Protein AF-A0AAE7I3J1-F1 (afdb_monomer)

Mean predicted aligned error: 6.62 Å

Sequence (105 aa):
MERERQQQQLYALVKEMNEALDRKRWRRLPGLHQQVMRVFHDYAAWETDATALREVKDTLHAAFEVLIARRTQRAEELKARMDQHQQNQEGMLAYSMVNLISEKA

Solvent-accessible surface area (backbone atoms only — not comparable to full-atom values): 5813 Å² total; per-residue (Å²): 110,71,69,58,50,53,53,50,51,46,52,50,43,55,51,49,44,53,51,28,56,75,69,67,41,58,86,52,44,66,60,45,51,53,48,43,53,50,55,49,51,57,45,60,73,69,54,83,52,68,66,62,53,45,55,53,50,52,52,52,49,55,52,47,52,56,52,49,54,54,50,52,53,51,51,52,56,49,49,56,51,50,55,53,50,50,54,53,52,54,52,53,52,51,52,53,51,52,49,59,55,59,77,74,108

Secondary structure (DSSP, 8-state):
-HHHHHHHHHHHHHHHHHHHHHTT-GGGHHHHHHHHHHHHHHHHHH---HHHHHHHHHHHHHHHHHHHHHHHHHHHHHHHHHHHHHHHHHHHHHHHHHHHHHTT-

Radius of gyration: 23.73 Å; Cα contacts (8 Å, |Δi|>4): 32; chains: 1; bounding box: 60×22×68 Å

Structure (mmCIF, N/CA/C/O backbone):
data_AF-A0AAE7I3J1-F1
#
_entry.id   AF-A0AAE7I3J1-F1
#
loop_
_atom_site.group_PDB
_atom_site.id
_atom_site.type_symbol
_atom_site.label_atom_id
_atom_site.label_alt_id
_atom_site.label_comp_id
_atom_site.label_asym_id
_atom_site.label_entity_id
_atom_site.label_seq_id
_atom_site.pdbx_PDB_ins_code
_atom_site.Cartn_x
_atom_site.Cartn_y
_atom_site.Cartn_z
_atom_site.occupancy
_atom_site.B_iso_or_equiv
_atom_site.auth_seq_id
_atom_site.auth_comp_id
_atom_site.auth_asym_id
_atom_site.auth_atom_id
_atom_site.pdbx_PDB_model_num
ATOM 1 N N . MET A 1 1 ? -9.103 3.381 25.546 1.00 65.88 1 MET A N 1
ATOM 2 C CA . MET A 1 1 ? -8.173 2.236 25.654 1.00 65.88 1 MET A CA 1
ATOM 3 C C . MET A 1 1 ? -8.273 1.283 24.459 1.00 65.88 1 MET A C 1
ATOM 5 O O . MET A 1 1 ? -7.374 1.329 23.635 1.00 65.88 1 MET A O 1
ATOM 9 N N . GLU A 1 2 ? -9.323 0.458 24.298 1.00 80.94 2 GLU A N 1
ATOM 10 C CA . GLU A 1 2 ? -9.360 -0.551 23.207 1.00 80.94 2 GLU A CA 1
ATOM 11 C C . GLU A 1 2 ? -9.462 0.070 21.798 1.00 80.94 2 GLU A C 1
ATOM 13 O O . GLU A 1 2 ? -8.683 -0.284 20.915 1.00 80.94 2 GLU A O 1
ATOM 18 N N . ARG A 1 3 ? -10.325 1.086 21.621 1.00 82.38 3 ARG A N 1
ATOM 19 C CA . ARG A 1 3 ? -10.447 1.878 20.377 1.00 82.38 3 ARG A CA 1
ATOM 20 C C . ARG A 1 3 ? -9.097 2.423 19.903 1.00 82.38 3 ARG A C 1
ATOM 22 O O . ARG A 1 3 ? -8.670 2.184 18.779 1.00 82.38 3 ARG A O 1
ATOM 29 N N . GLU A 1 4 ? -8.419 3.154 20.784 1.00 85.31 4 GLU A N 1
ATOM 30 C CA . GLU A 1 4 ? -7.146 3.820 20.483 1.00 85.31 4 GLU A CA 1
ATOM 31 C C . GLU A 1 4 ? -6.054 2.803 20.159 1.00 85.31 4 GLU A C 1
ATOM 33 O O . GLU A 1 4 ? -5.254 3.025 19.255 1.00 85.31 4 GLU A O 1
ATOM 38 N N . ARG A 1 5 ? -6.044 1.659 20.851 1.00 87.38 5 ARG A N 1
ATOM 39 C CA . ARG A 1 5 ? -5.093 0.578 20.594 1.00 87.38 5 ARG A CA 1
ATOM 40 C C . ARG A 1 5 ? -5.270 -0.013 19.194 1.00 87.38 5 ARG A C 1
ATOM 42 O O . ARG A 1 5 ? -4.277 -0.206 18.494 1.00 87.38 5 ARG A O 1
ATOM 49 N N . GLN A 1 6 ? -6.507 -0.276 18.773 1.00 85.94 6 GLN A N 1
ATOM 50 C CA . GLN A 1 6 ? -6.796 -0.817 17.441 1.00 85.94 6 GLN A CA 1
ATOM 51 C C . GLN A 1 6 ? -6.463 0.193 16.334 1.00 85.94 6 GLN A C 1
ATOM 53 O O . GLN A 1 6 ? -5.829 -0.165 15.340 1.00 85.94 6 GLN A O 1
ATOM 58 N N . GLN A 1 7 ? -6.786 1.474 16.537 1.00 89.62 7 GLN A N 1
ATOM 59 C CA . GLN A 1 7 ? -6.403 2.547 15.613 1.00 89.62 7 GLN A CA 1
ATOM 60 C C . GLN A 1 7 ? -4.876 2.695 15.503 1.00 89.62 7 GLN A C 1
ATOM 62 O O . GLN A 1 7 ? -4.333 2.752 14.399 1.00 89.62 7 GLN A O 1
ATOM 67 N N . GLN A 1 8 ? -4.155 2.673 16.628 1.00 91.19 8 GLN A N 1
ATOM 68 C CA . GLN A 1 8 ? -2.689 2.700 16.633 1.00 91.19 8 GLN A CA 1
ATOM 69 C C . GLN A 1 8 ? -2.091 1.491 15.909 1.00 91.19 8 GLN A C 1
ATOM 71 O O . GLN A 1 8 ? -1.120 1.643 15.168 1.00 91.19 8 GLN A O 1
ATOM 76 N N . GLN A 1 9 ? -2.677 0.303 16.076 1.00 92.62 9 GLN A N 1
ATOM 77 C CA . GLN A 1 9 ? -2.243 -0.899 15.370 1.00 92.62 9 GLN A CA 1
ATOM 78 C C . GLN A 1 9 ? -2.443 -0.770 13.853 1.00 92.62 9 GLN A C 1
ATOM 80 O O . GLN A 1 9 ? -1.538 -1.112 13.091 1.00 92.62 9 GLN A O 1
ATOM 85 N N . LEU A 1 10 ? -3.580 -0.233 13.403 1.00 92.94 10 LEU A N 1
ATOM 86 C CA . LEU A 1 10 ? -3.832 0.038 11.984 1.00 92.94 10 LEU A CA 1
ATOM 87 C C . LEU A 1 10 ? -2.798 1.004 11.399 1.00 92.94 10 LEU A C 1
ATOM 89 O O . LEU A 1 10 ? -2.209 0.727 10.352 1.00 92.94 10 LEU A O 1
ATOM 93 N N . TYR A 1 11 ? -2.521 2.105 12.096 1.00 92.75 11 TYR A N 1
ATOM 94 C CA . TYR A 1 11 ? -1.541 3.093 11.643 1.00 92.75 11 TYR A CA 1
ATOM 95 C C . TYR A 1 11 ? -0.109 2.552 11.665 1.00 92.75 11 TYR A C 1
ATOM 97 O O . TYR A 1 11 ? 0.671 2.835 10.753 1.00 92.75 11 TYR A O 1
ATOM 105 N N . ALA A 1 12 ? 0.234 1.714 12.645 1.00 94.88 12 ALA A N 1
ATOM 106 C CA . ALA A 1 12 ? 1.517 1.023 12.682 1.00 94.88 12 ALA A CA 1
ATOM 107 C C . ALA A 1 12 ? 1.685 0.081 11.480 1.00 94.88 12 ALA A C 1
ATOM 109 O O . ALA A 1 12 ? 2.727 0.108 10.829 1.00 94.88 12 ALA A O 1
ATOM 110 N N . LEU A 1 13 ? 0.650 -0.684 11.119 1.00 95.06 13 LEU A N 1
ATOM 111 C CA . LEU A 1 13 ? 0.688 -1.570 9.952 1.00 95.06 13 LEU A CA 1
ATOM 112 C C . LEU A 1 13 ? 0.849 -0.790 8.639 1.00 95.06 13 LEU A C 1
ATOM 114 O O . LEU A 1 13 ? 1.652 -1.169 7.787 1.00 95.06 13 LEU A O 1
ATOM 118 N N . VAL A 1 14 ? 0.151 0.339 8.483 1.00 93.44 14 VAL A N 1
ATOM 119 C CA . VAL A 1 14 ? 0.333 1.239 7.331 1.00 93.44 14 VAL A CA 1
ATOM 120 C C . VAL A 1 14 ? 1.764 1.784 7.273 1.00 93.44 14 VAL A C 1
ATOM 122 O O . VAL A 1 14 ? 2.376 1.823 6.199 1.00 93.44 14 VAL A O 1
ATOM 125 N N . LYS A 1 15 ? 2.336 2.172 8.417 1.00 94.12 15 LYS A N 1
ATOM 126 C CA . LYS A 1 15 ? 3.735 2.606 8.500 1.00 94.12 15 LYS A CA 1
ATOM 127 C C . LYS A 1 15 ? 4.688 1.481 8.089 1.00 94.12 15 LYS A C 1
ATOM 129 O O . LYS A 1 15 ? 5.568 1.709 7.261 1.00 94.12 15 LYS A O 1
ATOM 134 N N . GLU A 1 16 ? 4.473 0.258 8.569 1.00 95.50 16 GLU A N 1
ATOM 135 C CA . GLU A 1 16 ? 5.268 -0.908 8.174 1.00 95.50 16 GLU A CA 1
ATOM 136 C C . GLU A 1 16 ? 5.176 -1.208 6.674 1.00 95.50 16 GLU A C 1
ATOM 138 O O . GLU A 1 16 ? 6.176 -1.584 6.058 1.00 95.50 16 GLU A O 1
ATOM 143 N N . MET A 1 17 ? 4.008 -1.017 6.052 1.00 94.06 17 MET A N 1
ATOM 144 C CA . MET A 1 17 ? 3.860 -1.163 4.601 1.00 94.06 17 MET A CA 1
ATOM 145 C C . MET A 1 17 ? 4.709 -0.143 3.836 1.00 94.06 17 MET A C 1
ATOM 147 O O . MET A 1 17 ? 5.348 -0.502 2.844 1.00 94.06 17 MET A O 1
ATOM 151 N N . ASN A 1 18 ? 4.751 1.107 4.302 1.00 91.94 18 ASN A N 1
ATOM 152 C CA . ASN A 1 18 ? 5.604 2.143 3.721 1.00 91.94 18 ASN A CA 1
ATOM 153 C C . ASN A 1 18 ? 7.095 1.805 3.903 1.00 91.94 18 ASN A C 1
ATOM 155 O O . ASN A 1 18 ? 7.851 1.822 2.934 1.00 91.94 18 ASN A O 1
ATOM 159 N N . GLU A 1 19 ? 7.509 1.379 5.097 1.00 93.88 19 GLU A N 1
ATOM 160 C CA . GLU A 1 19 ? 8.895 0.966 5.352 1.00 93.88 19 GLU A CA 1
ATOM 161 C C . GLU A 1 19 ? 9.308 -0.264 4.528 1.00 93.88 19 GLU A C 1
ATOM 163 O O . GLU A 1 19 ? 10.440 -0.355 4.043 1.00 93.88 19 GLU A O 1
ATOM 168 N N . ALA A 1 20 ? 8.402 -1.228 4.342 1.00 92.62 20 ALA A N 1
ATOM 169 C CA . ALA A 1 20 ? 8.645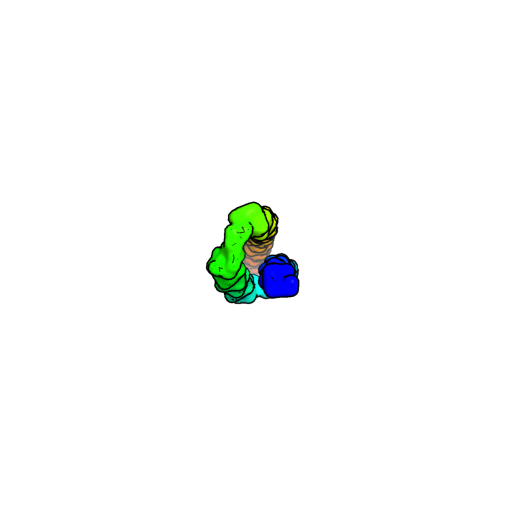 -2.392 3.499 1.00 92.62 20 ALA A CA 1
ATOM 170 C C . ALA A 1 20 ? 8.832 -1.997 2.027 1.00 92.62 20 ALA A C 1
ATOM 172 O O . ALA A 1 20 ? 9.673 -2.590 1.344 1.00 92.62 20 ALA A O 1
ATOM 173 N N . LEU A 1 21 ? 8.097 -0.989 1.548 1.00 88.88 21 LEU A N 1
ATOM 174 C CA . LEU A 1 21 ? 8.277 -0.434 0.210 1.00 88.88 21 LEU A CA 1
ATOM 175 C C . LEU A 1 21 ? 9.659 0.227 0.066 1.00 88.88 21 LEU A C 1
ATOM 177 O O . LEU A 1 21 ? 10.397 -0.102 -0.870 1.00 88.88 21 LEU A O 1
ATOM 181 N N . ASP A 1 22 ? 10.044 1.066 1.030 1.00 89.81 22 ASP A N 1
ATOM 182 C CA . ASP A 1 22 ? 11.328 1.780 1.039 1.00 89.81 22 ASP A CA 1
ATOM 183 C C . ASP A 1 22 ? 12.527 0.834 1.090 1.00 89.81 22 ASP A C 1
ATOM 185 O O . ASP A 1 22 ? 13.474 0.953 0.306 1.00 89.81 22 ASP A O 1
ATOM 189 N N . ARG A 1 23 ? 12.444 -0.195 1.937 1.00 93.06 23 ARG A N 1
ATOM 190 C CA . ARG A 1 23 ? 13.488 -1.218 2.097 1.00 93.06 23 ARG A CA 1
ATOM 191 C C . ARG A 1 23 ? 13.468 -2.295 1.009 1.00 93.06 23 ARG A C 1
ATOM 193 O O . ARG A 1 23 ? 14.150 -3.307 1.156 1.00 93.06 23 ARG A O 1
ATOM 200 N N . LYS A 1 24 ? 12.682 -2.119 -0.061 1.00 89.62 24 LYS A N 1
ATOM 201 C CA . LYS A 1 24 ? 12.525 -3.079 -1.171 1.00 89.62 24 LYS A CA 1
ATOM 202 C C . LYS A 1 24 ? 12.070 -4.483 -0.731 1.00 89.62 24 LYS A C 1
ATOM 204 O O . LYS A 1 24 ? 12.300 -5.473 -1.420 1.00 89.62 24 LYS A O 1
ATOM 209 N N . ARG A 1 25 ? 11.390 -4.597 0.414 1.00 91.31 25 ARG A N 1
ATOM 210 C CA . ARG A 1 25 ? 10.872 -5.862 0.966 1.00 91.31 25 ARG A CA 1
ATOM 211 C C . ARG A 1 25 ? 9.474 -6.168 0.424 1.00 91.31 25 ARG A C 1
ATOM 213 O O . ARG A 1 25 ? 8.551 -6.451 1.185 1.00 91.31 25 ARG A O 1
ATOM 220 N N . TRP A 1 26 ? 9.308 -6.125 -0.896 1.00 87.31 26 TRP A N 1
ATOM 221 C CA . TRP A 1 26 ? 7.985 -6.141 -1.535 1.00 87.31 26 TRP A CA 1
ATOM 222 C C . TRP A 1 26 ? 7.191 -7.421 -1.283 1.00 87.31 26 TRP A C 1
ATOM 224 O O . TRP A 1 26 ? 5.972 -7.371 -1.168 1.00 87.31 26 TRP A O 1
ATOM 234 N N . ARG A 1 27 ? 7.880 -8.552 -1.092 1.00 91.00 27 ARG A N 1
ATOM 235 C CA . ARG A 1 27 ? 7.251 -9.837 -0.744 1.00 91.00 27 ARG A CA 1
ATOM 236 C C . ARG A 1 27 ? 6.436 -9.782 0.555 1.00 91.00 27 ARG A C 1
ATOM 238 O O . ARG A 1 27 ? 5.536 -10.591 0.727 1.00 91.00 27 ARG A O 1
ATOM 245 N N . ARG A 1 28 ? 6.726 -8.837 1.462 1.00 91.25 28 ARG A N 1
ATOM 246 C CA . ARG A 1 28 ? 5.979 -8.660 2.723 1.00 91.25 28 ARG A CA 1
ATOM 247 C C . ARG A 1 28 ? 4.684 -7.865 2.552 1.00 91.25 28 ARG A C 1
ATOM 249 O O . ARG A 1 28 ? 3.817 -7.939 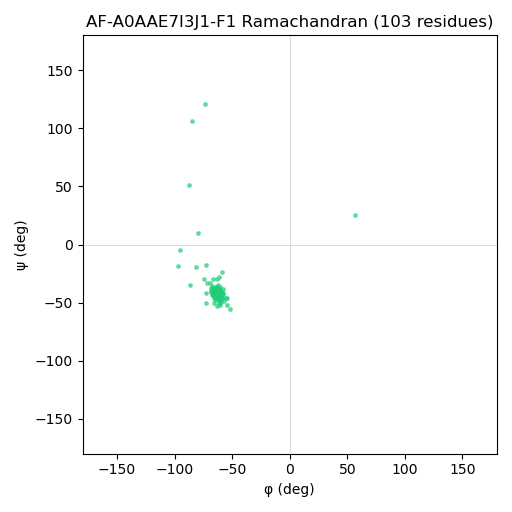3.415 1.00 91.25 28 ARG A O 1
ATOM 256 N N . LEU A 1 29 ? 4.544 -7.108 1.464 1.00 90.94 29 LEU A N 1
ATOM 257 C CA . LEU A 1 29 ? 3.434 -6.173 1.278 1.00 90.94 29 LEU A CA 1
ATOM 258 C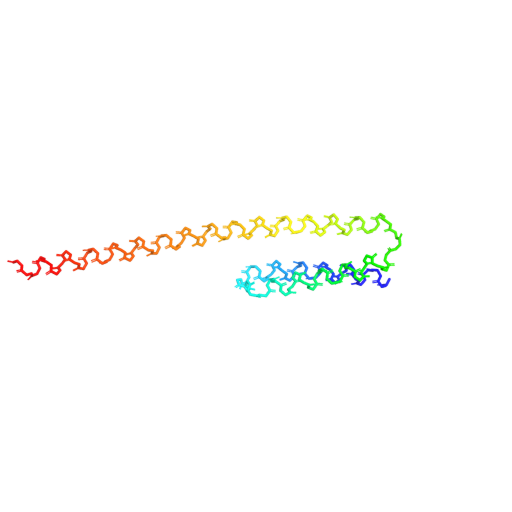 C . LEU A 1 29 ? 2.050 -6.843 1.222 1.00 90.94 29 LEU A C 1
ATOM 260 O O . LEU A 1 29 ? 1.139 -6.287 1.834 1.00 90.94 29 LEU A O 1
ATOM 264 N N . PRO A 1 30 ? 1.856 -8.003 0.559 1.00 91.94 30 PRO A N 1
ATOM 265 C CA . PRO A 1 30 ? 0.560 -8.683 0.567 1.00 91.94 30 PRO A CA 1
ATOM 266 C C . PRO A 1 30 ? 0.145 -9.139 1.970 1.00 91.94 30 PRO A C 1
ATOM 268 O O . PRO A 1 30 ? -0.997 -8.933 2.369 1.00 91.94 30 PRO A O 1
ATOM 271 N N . GLY A 1 31 ? 1.086 -9.688 2.747 1.00 94.62 31 GLY A N 1
ATOM 272 C CA . GLY A 1 31 ? 0.821 -10.128 4.120 1.00 94.62 31 GLY A CA 1
ATOM 273 C C . GLY A 1 31 ? 0.474 -8.966 5.052 1.00 94.62 31 GLY A C 1
ATOM 274 O O . GLY A 1 31 ? -0.478 -9.060 5.820 1.00 94.62 31 GLY A O 1
ATOM 275 N N . LEU A 1 32 ? 1.192 -7.843 4.939 1.00 94.31 32 LEU A N 1
ATOM 276 C CA . LEU A 1 32 ? 0.877 -6.630 5.701 1.00 94.31 32 LEU A CA 1
ATOM 277 C C . LEU A 1 32 ? -0.498 -6.061 5.325 1.00 94.31 32 LEU A C 1
ATOM 279 O O . LEU A 1 32 ? -1.264 -5.680 6.203 1.00 94.31 32 LEU A O 1
ATOM 283 N N . HIS A 1 33 ? -0.852 -6.064 4.037 1.00 93.69 33 HIS A N 1
ATOM 284 C CA . HIS A 1 33 ? -2.175 -5.629 3.590 1.00 93.69 33 HIS A CA 1
ATOM 285 C C . HIS A 1 33 ? -3.297 -6.503 4.171 1.00 93.69 33 HIS A C 1
ATOM 287 O O . HIS A 1 33 ? -4.282 -5.975 4.680 1.00 93.69 33 HIS A O 1
ATOM 293 N N . GLN A 1 34 ? -3.132 -7.830 4.164 1.00 95.12 34 GLN A N 1
ATOM 294 C CA . GLN A 1 34 ? -4.096 -8.743 4.789 1.00 95.12 34 GLN A CA 1
ATOM 295 C C . GLN A 1 34 ? -4.240 -8.494 6.296 1.00 95.12 34 GLN A C 1
ATOM 297 O O . GLN A 1 34 ? -5.352 -8.546 6.817 1.00 95.12 34 GLN A O 1
ATOM 302 N N . GLN A 1 35 ? -3.142 -8.184 6.992 1.00 95.00 35 GLN A N 1
ATOM 303 C CA . GLN A 1 35 ? -3.189 -7.824 8.411 1.00 95.00 35 GLN A CA 1
ATOM 304 C C . GLN A 1 35 ? -3.963 -6.523 8.647 1.00 95.00 35 GLN A C 1
ATOM 306 O O . GLN A 1 35 ? -4.805 -6.497 9.539 1.00 95.00 35 GLN A O 1
ATOM 311 N N . VAL A 1 36 ? -3.745 -5.482 7.830 1.00 95.19 36 VAL A N 1
ATOM 312 C CA . VAL A 1 36 ? -4.535 -4.236 7.906 1.00 95.19 36 VAL A CA 1
ATOM 313 C C . VAL A 1 36 ? -6.020 -4.537 7.730 1.00 95.19 36 VAL A C 1
ATOM 315 O O . VAL A 1 36 ? -6.825 -4.097 8.543 1.00 95.19 36 VAL A O 1
ATOM 318 N N . MET A 1 37 ? -6.381 -5.320 6.709 1.00 94.94 37 MET A N 1
ATOM 319 C CA . MET A 1 37 ? -7.783 -5.646 6.429 1.00 94.94 37 MET A CA 1
ATOM 320 C C . MET A 1 37 ? -8.437 -6.432 7.563 1.00 94.94 37 MET A C 1
ATOM 322 O O . MET A 1 37 ? -9.573 -6.141 7.925 1.00 94.94 37 MET A O 1
ATOM 326 N N . ARG A 1 38 ? -7.712 -7.381 8.164 1.00 94.88 38 ARG A N 1
ATOM 327 C CA . ARG A 1 38 ? -8.202 -8.137 9.319 1.00 94.88 38 ARG A CA 1
ATOM 328 C C . ARG A 1 38 ? -8.452 -7.231 10.524 1.00 94.88 38 ARG A C 1
ATOM 330 O O . ARG A 1 38 ? -9.555 -7.231 11.051 1.00 94.88 38 ARG A O 1
ATOM 337 N N . VAL A 1 39 ? -7.461 -6.429 10.917 1.00 93.44 39 VAL A N 1
ATOM 338 C CA . VAL A 1 39 ? -7.589 -5.526 12.074 1.00 93.44 39 VAL A CA 1
ATOM 339 C C . VAL A 1 39 ? -8.679 -4.482 11.832 1.00 93.44 39 VAL A C 1
ATOM 341 O O . VAL A 1 39 ? -9.421 -4.148 12.748 1.00 93.44 39 VAL A O 1
ATOM 344 N N . PHE A 1 40 ? -8.820 -3.987 10.599 1.00 94.56 40 PHE A N 1
ATOM 345 C CA . PHE A 1 40 ? -9.869 -3.029 10.264 1.00 94.56 40 PHE A CA 1
ATOM 346 C C . PHE A 1 40 ? -11.255 -3.667 10.338 1.00 94.56 40 PHE A C 1
ATOM 348 O O . PHE A 1 40 ? -12.189 -3.024 10.801 1.00 94.56 40 PHE A O 1
ATOM 355 N N . HIS A 1 41 ? -11.397 -4.923 9.911 1.00 94.19 41 HIS A N 1
ATOM 356 C CA . HIS A 1 41 ? -12.655 -5.650 10.034 1.00 94.19 41 HIS A CA 1
ATOM 357 C C . HIS A 1 41 ? -13.040 -5.870 11.501 1.00 94.19 41 HIS A C 1
ATOM 359 O O . HIS A 1 41 ? -14.178 -5.595 11.874 1.00 94.19 41 HIS A O 1
ATOM 365 N N . ASP A 1 42 ? -12.080 -6.280 12.334 1.00 92.12 42 ASP A N 1
ATOM 366 C CA . ASP A 1 42 ? -12.284 -6.445 13.776 1.00 92.12 42 ASP A CA 1
ATOM 367 C C . ASP A 1 42 ? -12.671 -5.103 14.434 1.00 92.12 42 ASP A C 1
ATOM 369 O O . ASP A 1 42 ? -13.619 -5.044 15.218 1.00 92.12 42 ASP A O 1
ATOM 373 N N . TYR A 1 43 ? -12.003 -4.008 14.049 1.00 92.00 43 TYR A N 1
ATOM 374 C CA . TYR A 1 43 ? -12.332 -2.649 14.490 1.00 92.00 43 TYR A CA 1
ATOM 375 C C . TYR A 1 43 ? -13.741 -2.228 14.059 1.00 92.00 43 TYR A C 1
ATOM 377 O O . TYR A 1 43 ? -14.520 -1.757 14.879 1.00 92.00 43 TYR A O 1
ATOM 385 N N . ALA A 1 44 ? -14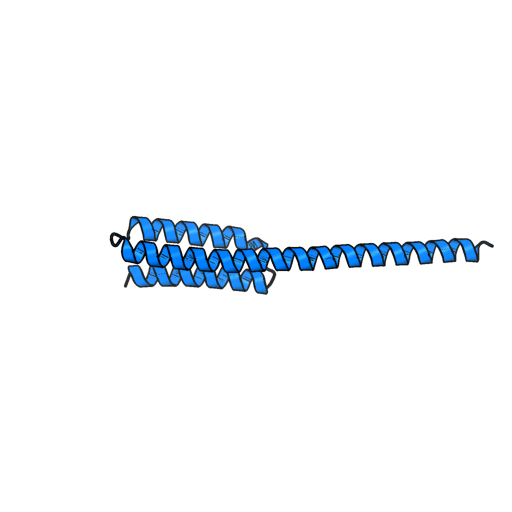.100 -2.432 12.790 1.00 92.31 44 ALA A N 1
ATOM 386 C CA . ALA A 1 44 ? -15.399 -2.048 12.246 1.00 92.31 44 ALA A CA 1
ATOM 387 C C . ALA A 1 44 ? -16.566 -2.848 12.845 1.00 92.31 44 ALA A C 1
ATOM 389 O O . ALA A 1 44 ? -17.674 -2.330 12.925 1.00 92.31 44 ALA A O 1
ATOM 390 N N . ALA A 1 45 ? -16.331 -4.097 13.256 1.00 91.44 45 ALA A N 1
ATOM 391 C CA . ALA A 1 45 ? -17.331 -4.917 13.937 1.00 91.44 45 ALA A CA 1
ATOM 392 C C . A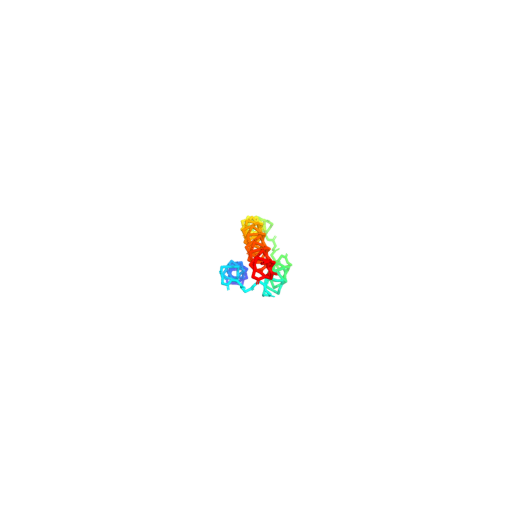LA A 1 45 ? -17.553 -4.485 15.397 1.00 91.44 45 ALA A C 1
ATOM 394 O O . ALA A 1 45 ? -18.645 -4.666 15.935 1.00 91.44 45 ALA A O 1
ATOM 395 N N . TRP A 1 46 ? -16.518 -3.941 16.040 1.00 91.25 46 TRP A N 1
ATOM 396 C CA . TRP A 1 46 ? -16.571 -3.455 17.418 1.00 91.25 46 TRP A CA 1
ATOM 397 C C . TRP A 1 46 ? -17.059 -2.001 17.522 1.00 91.25 46 TRP A C 1
ATOM 399 O O . TRP A 1 46 ? -17.735 -1.638 18.484 1.00 91.25 46 TRP A O 1
ATOM 409 N N . GLU A 1 47 ? -16.713 -1.168 16.543 1.00 90.81 47 GLU A N 1
ATOM 410 C CA . GLU A 1 47 ? -16.993 0.262 16.536 1.00 90.81 47 GLU A CA 1
ATOM 411 C C . GLU A 1 47 ? -18.474 0.558 16.262 1.00 90.81 47 GLU A C 1
ATOM 413 O O . GLU A 1 47 ? -19.015 0.220 15.211 1.00 90.81 47 GLU A O 1
ATOM 418 N N . THR A 1 48 ? -19.128 1.240 17.201 1.00 90.50 48 THR A N 1
ATOM 419 C CA . THR A 1 48 ? -20.538 1.647 17.084 1.00 90.50 48 THR A CA 1
ATOM 420 C C . THR A 1 48 ? -20.695 3.087 16.603 1.00 90.50 48 THR A C 1
ATOM 422 O O . THR A 1 48 ? -21.764 3.465 16.119 1.00 90.50 48 THR A O 1
ATOM 425 N N .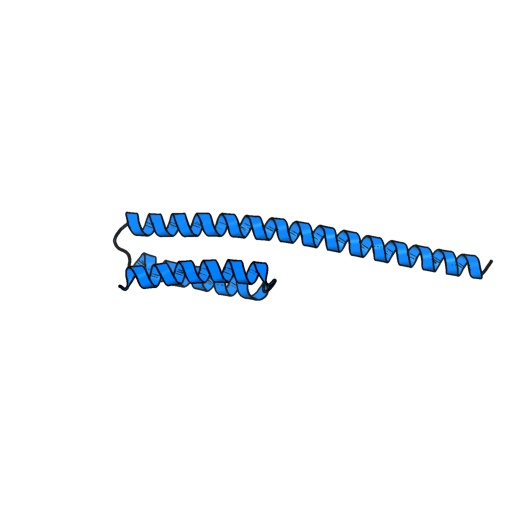 ASP A 1 49 ? -19.638 3.896 16.703 1.00 92.31 49 ASP A N 1
ATOM 426 C CA . ASP A 1 49 ? -19.625 5.278 16.242 1.00 92.31 49 ASP A CA 1
ATOM 427 C C . ASP A 1 49 ? -19.290 5.353 14.748 1.00 92.31 49 ASP A C 1
ATOM 429 O O . ASP A 1 49 ? -18.144 5.188 14.318 1.00 92.31 49 ASP A O 1
ATOM 433 N N . ALA A 1 50 ? -20.313 5.650 13.946 1.00 91.88 50 ALA A N 1
ATOM 434 C CA . ALA A 1 50 ? -20.182 5.778 12.500 1.00 91.88 50 ALA A CA 1
ATOM 435 C C . ALA A 1 50 ? -19.221 6.903 12.073 1.00 91.88 50 ALA A C 1
ATOM 437 O O . ALA A 1 50 ? -18.609 6.799 11.008 1.00 91.88 50 ALA A O 1
ATOM 438 N N . THR A 1 51 ? -19.070 7.958 12.881 1.00 92.62 51 THR A N 1
ATOM 439 C CA . THR A 1 51 ? -18.153 9.067 12.581 1.00 92.62 51 THR A CA 1
ATOM 440 C C . THR A 1 51 ? -16.713 8.611 12.769 1.00 92.62 51 THR A C 1
ATOM 442 O O . THR A 1 51 ? -15.915 8.723 11.841 1.00 92.62 51 THR A O 1
ATOM 445 N N . ALA A 1 52 ? -16.408 7.993 13.913 1.00 89.31 52 ALA A N 1
ATOM 446 C CA . ALA A 1 52 ? -15.079 7.447 14.190 1.00 89.31 52 ALA A CA 1
ATOM 447 C C . ALA A 1 52 ? -14.673 6.375 13.162 1.00 89.31 52 ALA A C 1
ATOM 449 O O . ALA A 1 52 ? -13.550 6.380 12.654 1.00 89.31 52 ALA A O 1
ATOM 450 N N . LEU A 1 53 ? -15.604 5.490 12.786 1.00 93.62 53 LEU A N 1
ATOM 451 C CA . LEU A 1 53 ? -15.359 4.495 11.743 1.00 93.62 53 LEU A CA 1
ATOM 452 C C . LEU A 1 53 ? -15.042 5.149 10.391 1.00 93.62 53 LEU A C 1
ATOM 454 O O . LEU A 1 53 ? -14.157 4.686 9.663 1.00 93.62 53 LEU A O 1
ATOM 458 N N . ARG A 1 54 ? -15.754 6.226 10.047 1.00 94.19 54 ARG A N 1
ATOM 459 C CA . ARG A 1 54 ? -15.528 6.959 8.802 1.00 94.19 54 ARG A CA 1
ATOM 460 C C . ARG A 1 54 ? -14.173 7.656 8.784 1.00 94.19 54 ARG A C 1
ATOM 462 O O . ARG A 1 54 ? -13.462 7.518 7.797 1.00 94.19 54 ARG A O 1
ATOM 469 N N . GLU A 1 55 ? -13.775 8.303 9.873 1.00 93.81 55 GLU A N 1
ATOM 470 C CA . GLU A 1 55 ? -12.460 8.947 9.994 1.00 93.81 55 GLU A CA 1
ATOM 471 C C . GLU A 1 55 ? -11.305 7.954 9.801 1.00 93.81 55 GLU A C 1
ATOM 473 O O . GLU A 1 55 ? -10.362 8.217 9.046 1.00 93.81 55 GLU A O 1
ATOM 478 N N . VAL A 1 56 ? -11.391 6.777 10.432 1.00 92.94 56 VAL A N 1
ATOM 479 C CA . VAL A 1 56 ? -10.388 5.715 10.264 1.00 92.94 56 VAL A CA 1
ATOM 480 C C . VAL A 1 56 ? -10.367 5.219 8.820 1.00 92.94 56 VAL A C 1
ATOM 482 O O . VAL A 1 56 ? -9.292 5.056 8.239 1.00 92.94 56 VAL A O 1
ATOM 485 N N . LYS A 1 57 ? -11.539 5.009 8.209 1.00 94.62 57 LYS A N 1
ATOM 486 C CA . LYS A 1 57 ? -11.642 4.573 6.812 1.00 94.62 57 LYS A CA 1
ATOM 487 C C . LYS A 1 57 ? -11.029 5.595 5.853 1.00 94.62 57 LYS A C 1
ATOM 489 O O . LYS A 1 57 ? -10.261 5.201 4.977 1.00 94.62 57 LYS A O 1
ATOM 494 N N . ASP A 1 58 ? -11.329 6.876 6.034 1.00 95.75 58 ASP A N 1
ATOM 495 C CA . ASP A 1 58 ? -10.822 7.960 5.190 1.00 95.75 58 ASP A CA 1
ATOM 496 C C . ASP A 1 58 ? -9.297 8.094 5.336 1.00 95.75 58 ASP A C 1
ATOM 498 O O . ASP A 1 58 ? -8.579 8.224 4.341 1.00 95.75 58 ASP A O 1
ATOM 502 N N . THR A 1 59 ? -8.778 7.934 6.558 1.00 94.12 59 THR A N 1
ATOM 503 C CA . THR A 1 59 ? -7.333 7.925 6.834 1.00 94.12 59 THR A CA 1
ATOM 504 C C . THR A 1 59 ? -6.629 6.745 6.159 1.00 94.12 59 THR A C 1
ATOM 506 O O . THR A 1 59 ? -5.594 6.921 5.512 1.00 94.12 59 THR A O 1
ATOM 509 N N . LEU A 1 60 ? -7.187 5.533 6.265 1.00 93.88 60 LEU A N 1
ATOM 510 C CA . LEU A 1 60 ? -6.641 4.350 5.596 1.00 93.88 60 LEU A CA 1
ATOM 511 C C . LEU A 1 60 ? -6.692 4.493 4.074 1.00 93.88 60 LEU A C 1
ATOM 513 O O . LEU A 1 60 ? -5.726 4.141 3.398 1.00 93.88 60 LEU A O 1
ATOM 517 N N . HIS A 1 61 ? -7.786 5.032 3.537 1.00 94.69 61 HIS A N 1
ATOM 518 C CA . HIS A 1 61 ? -7.944 5.259 2.106 1.00 94.69 61 HIS A CA 1
ATOM 519 C C . HIS A 1 61 ? -6.875 6.221 1.575 1.00 94.69 61 HIS A C 1
ATOM 521 O O . HIS A 1 61 ? -6.149 5.874 0.644 1.00 94.69 61 HIS A O 1
ATOM 527 N N . ALA A 1 62 ? -6.690 7.373 2.228 1.00 95.19 62 ALA A N 1
ATOM 528 C CA . ALA A 1 62 ? -5.645 8.331 1.873 1.00 95.19 62 ALA A CA 1
ATOM 529 C C . ALA A 1 62 ? -4.235 7.714 1.948 1.00 95.19 62 ALA A C 1
ATOM 531 O O . ALA A 1 62 ? -3.400 7.934 1.069 1.00 95.19 62 ALA A O 1
ATOM 532 N N . ALA A 1 63 ? -3.966 6.895 2.968 1.00 93.12 63 ALA A N 1
ATOM 533 C CA . ALA A 1 63 ? -2.680 6.222 3.098 1.00 93.12 63 ALA A CA 1
ATOM 534 C C . ALA A 1 63 ? -2.432 5.180 1.992 1.00 93.12 63 ALA A C 1
ATOM 536 O O . ALA A 1 63 ? -1.303 5.054 1.506 1.00 93.12 63 ALA A O 1
ATOM 537 N N . PHE A 1 64 ? -3.466 4.439 1.582 1.00 93.25 64 PHE A N 1
ATOM 538 C CA . PHE A 1 64 ? -3.364 3.487 0.479 1.00 93.25 64 PHE A CA 1
ATOM 539 C C . PHE A 1 64 ? -3.173 4.181 -0.868 1.00 93.25 64 PHE A C 1
ATOM 541 O O . PHE A 1 64 ? -2.333 3.717 -1.634 1.00 93.25 64 PHE A O 1
ATOM 548 N N . GLU A 1 65 ? -3.853 5.298 -1.125 1.00 95.25 65 GLU A N 1
ATOM 549 C CA . GLU A 1 65 ? -3.654 6.119 -2.330 1.00 95.25 65 GLU A CA 1
ATOM 550 C C . GLU A 1 65 ? -2.186 6.536 -2.494 1.00 95.25 65 GLU A C 1
ATOM 552 O O . GLU A 1 65 ? -1.547 6.239 -3.508 1.00 95.25 65 GLU A O 1
ATOM 557 N N . VAL A 1 66 ? -1.593 7.120 -1.445 1.00 94.44 66 VAL A N 1
ATOM 558 C CA . VAL A 1 66 ? -0.169 7.503 -1.442 1.00 94.44 66 VAL A CA 1
ATOM 559 C C . VAL A 1 66 ? 0.729 6.294 -1.711 1.00 94.44 66 VAL A C 1
ATOM 561 O O . VAL A 1 66 ? 1.691 6.363 -2.478 1.00 94.44 66 VAL A O 1
ATOM 564 N N . LEU A 1 67 ? 0.430 5.161 -1.084 1.00 92.38 67 LEU A N 1
ATOM 565 C CA . LEU A 1 67 ? 1.235 3.956 -1.207 1.00 92.38 67 LEU A CA 1
ATOM 566 C C . LEU A 1 67 ? 1.102 3.288 -2.588 1.00 92.38 67 LEU A C 1
ATOM 568 O O . LEU A 1 67 ? 2.088 2.732 -3.078 1.00 92.38 67 LEU A O 1
ATOM 572 N N . ILE A 1 68 ? -0.064 3.359 -3.231 1.00 90.94 68 ILE A N 1
ATOM 573 C CA . ILE A 1 68 ? -0.276 2.913 -4.614 1.00 90.94 68 ILE A CA 1
ATOM 574 C C . ILE A 1 68 ? 0.536 3.792 -5.563 1.00 90.94 68 ILE A C 1
ATOM 576 O O . ILE A 1 68 ? 1.334 3.254 -6.330 1.00 90.94 68 ILE A O 1
ATOM 580 N N . ALA A 1 69 ? 0.430 5.119 -5.450 1.00 93.56 69 ALA A N 1
ATOM 581 C CA . ALA A 1 69 ? 1.185 6.054 -6.284 1.00 93.56 69 ALA A CA 1
ATOM 582 C C . ALA A 1 69 ? 2.700 5.790 -6.213 1.00 93.56 69 ALA A C 1
ATOM 584 O O . ALA A 1 69 ? 3.371 5.649 -7.237 1.00 93.56 69 ALA A O 1
ATOM 585 N N . ARG A 1 70 ? 3.234 5.604 -4.997 1.00 92.94 70 ARG A N 1
ATOM 586 C CA . ARG A 1 70 ? 4.652 5.268 -4.785 1.00 92.94 70 ARG A CA 1
ATOM 587 C C . ARG A 1 70 ? 5.048 3.930 -5.413 1.00 92.94 70 ARG A C 1
ATOM 589 O O . ARG A 1 70 ? 6.158 3.802 -5.927 1.00 92.94 70 ARG A O 1
ATOM 596 N N . ARG A 1 71 ? 4.180 2.912 -5.361 1.00 90.56 71 ARG A N 1
ATOM 597 C CA . ARG A 1 71 ? 4.440 1.610 -6.005 1.00 90.56 71 ARG A CA 1
ATOM 598 C C . ARG A 1 71 ? 4.468 1.734 -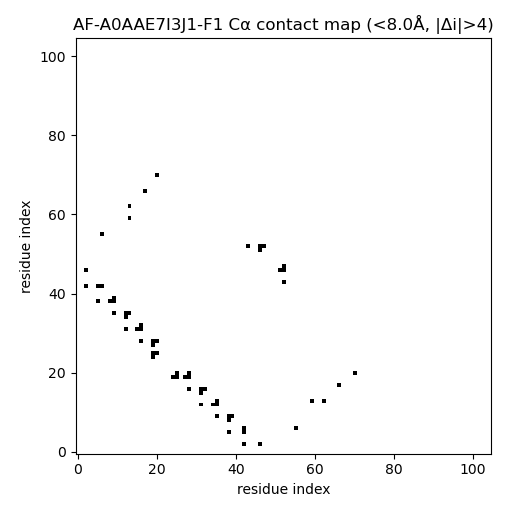7.523 1.00 90.56 71 ARG A C 1
ATOM 600 O O . ARG A 1 71 ? 5.357 1.145 -8.133 1.00 90.56 71 ARG A O 1
ATOM 607 N N . THR A 1 72 ? 3.543 2.495 -8.101 1.00 91.56 72 THR A N 1
ATOM 608 C CA . THR A 1 72 ? 3.477 2.744 -9.546 1.00 91.56 72 THR A CA 1
ATOM 609 C C . THR A 1 72 ? 4.746 3.436 -10.032 1.00 91.56 72 THR A C 1
ATOM 611 O O . THR A 1 72 ? 5.435 2.889 -10.889 1.00 91.56 72 THR A O 1
ATOM 614 N N . GLN A 1 73 ? 5.141 4.539 -9.389 1.00 91.44 73 GLN A N 1
ATOM 615 C CA . GLN A 1 73 ? 6.385 5.245 -9.714 1.00 91.44 73 GLN A CA 1
ATOM 616 C C . GLN A 1 73 ? 7.607 4.317 -9.637 1.00 91.44 73 GLN A C 1
ATOM 618 O O . GLN A 1 73 ? 8.443 4.276 -10.537 1.00 91.44 73 GLN A O 1
ATOM 623 N N . ARG A 1 74 ? 7.711 3.510 -8.574 1.00 89.62 74 ARG A N 1
ATOM 624 C CA . ARG A 1 74 ? 8.825 2.565 -8.411 1.00 89.62 74 ARG A CA 1
ATOM 625 C C . ARG A 1 74 ? 8.843 1.504 -9.514 1.00 89.62 74 ARG A C 1
ATOM 627 O O . ARG A 1 74 ? 9.921 1.095 -9.938 1.00 89.62 74 ARG A O 1
ATOM 634 N N . ALA A 1 75 ? 7.676 1.026 -9.946 1.00 90.06 75 ALA A N 1
ATOM 635 C CA . ALA A 1 75 ? 7.566 0.054 -11.029 1.00 90.06 75 ALA A CA 1
ATOM 636 C C . ALA A 1 75 ? 8.034 0.650 -12.365 1.00 90.06 75 ALA A C 1
ATOM 638 O O . ALA A 1 75 ? 8.776 -0.009 -13.091 1.00 90.06 75 ALA A O 1
ATOM 639 N N . GLU A 1 76 ? 7.680 1.904 -12.647 1.00 93.75 76 GLU A N 1
ATOM 640 C CA . GLU A 1 76 ? 8.151 2.642 -13.825 1.00 93.75 76 GLU A CA 1
ATOM 641 C C . GLU A 1 76 ? 9.673 2.835 -13.805 1.00 93.75 76 GLU A C 1
ATOM 643 O O . GLU A 1 76 ? 10.348 2.520 -14.785 1.00 93.75 76 GLU A O 1
ATOM 648 N N . GLU A 1 77 ? 10.242 3.250 -12.668 1.00 91.94 77 GLU A N 1
ATOM 649 C CA . GLU A 1 77 ? 11.697 3.379 -12.494 1.00 91.94 77 GLU A CA 1
ATOM 650 C C . GLU A 1 77 ? 12.435 2.053 -12.731 1.00 91.94 77 GLU A C 1
ATOM 652 O O . GLU A 1 77 ? 13.513 2.020 -13.327 1.00 91.94 77 GLU A O 1
ATOM 657 N N . LEU A 1 78 ? 11.881 0.945 -12.233 1.00 90.81 78 LEU A N 1
ATOM 658 C CA . LEU A 1 78 ? 12.469 -0.382 -12.415 1.00 90.81 78 LEU A CA 1
ATOM 659 C C . LEU A 1 78 ? 12.388 -0.832 -13.866 1.00 90.81 78 LEU A C 1
ATOM 661 O O . LEU A 1 78 ? 13.372 -1.368 -14.369 1.00 90.81 78 LEU A O 1
ATOM 665 N N . LYS A 1 79 ? 11.262 -0.576 -14.536 1.00 93.12 79 LYS A N 1
ATOM 666 C CA . LYS A 1 79 ? 11.098 -0.866 -15.959 1.00 93.12 79 LYS A CA 1
ATOM 667 C C . LYS A 1 79 ? 12.133 -0.107 -16.790 1.00 93.12 79 LYS A C 1
ATOM 669 O O . LYS A 1 79 ? 12.878 -0.736 -17.528 1.00 93.12 79 LYS A O 1
ATOM 674 N N . ALA A 1 80 ? 12.287 1.198 -16.564 1.00 94.19 80 ALA A N 1
ATOM 675 C CA . ALA A 1 80 ? 13.294 2.003 -17.258 1.00 94.19 80 ALA A CA 1
ATOM 676 C C . ALA A 1 80 ? 14.726 1.475 -17.043 1.00 94.19 80 ALA A C 1
ATOM 678 O O . ALA A 1 80 ? 15.539 1.445 -17.965 1.00 94.19 80 ALA A O 1
ATOM 679 N N . ARG A 1 81 ? 15.045 1.007 -15.828 1.00 92.69 81 ARG A N 1
ATOM 680 C CA . ARG A 1 81 ? 16.348 0.383 -15.539 1.00 92.69 81 ARG A CA 1
ATOM 681 C C . ARG A 1 81 ? 16.535 -0.958 -16.241 1.00 92.69 81 ARG A C 1
ATOM 683 O O . ARG A 1 81 ? 17.653 -1.256 -16.652 1.00 92.69 81 ARG A O 1
ATOM 690 N N . MET A 1 82 ? 15.481 -1.765 -16.341 1.00 92.56 82 MET A N 1
ATOM 691 C CA . MET A 1 82 ? 15.517 -3.027 -17.081 1.00 92.56 82 MET A CA 1
ATOM 692 C C . MET A 1 82 ? 15.761 -2.774 -18.570 1.00 92.56 82 MET A C 1
ATOM 694 O O . MET A 1 82 ? 16.654 -3.398 -19.137 1.00 92.56 82 MET A O 1
ATOM 698 N N . ASP A 1 83 ? 15.058 -1.804 -19.156 1.00 92.81 83 ASP A N 1
ATOM 699 C CA . ASP A 1 83 ? 15.207 -1.432 -20.566 1.00 92.81 83 ASP A CA 1
ATOM 700 C C . ASP A 1 83 ? 16.638 -0.945 -20.862 1.00 92.81 83 ASP A C 1
ATOM 702 O O . ASP A 1 83 ? 17.283 -1.419 -21.798 1.00 92.81 83 ASP A O 1
ATOM 706 N N . GLN A 1 84 ? 17.197 -0.077 -20.008 1.00 92.50 84 GLN A N 1
ATOM 707 C CA . GLN A 1 84 ? 18.587 0.376 -20.143 1.00 92.50 84 GLN A CA 1
ATOM 708 C C . GLN A 1 84 ? 19.592 -0.778 -20.020 1.00 92.50 84 GLN A C 1
ATOM 710 O O . GLN A 1 84 ? 20.596 -0.818 -20.734 1.00 92.50 84 GLN A O 1
ATOM 715 N N . HIS A 1 85 ? 19.358 -1.709 -19.092 1.00 92.19 85 HIS A N 1
ATOM 716 C CA . HIS A 1 85 ? 20.234 -2.863 -18.914 1.00 92.19 85 HIS A CA 1
ATOM 717 C C . HIS A 1 85 ? 20.239 -3.758 -20.156 1.00 92.19 85 HIS A C 1
ATOM 719 O O . HIS A 1 85 ? 21.313 -4.171 -20.594 1.00 92.19 85 HIS A O 1
ATOM 725 N N . GLN A 1 86 ? 19.065 -4.003 -20.741 1.00 88.12 86 GLN A N 1
ATOM 726 C CA . GLN A 1 86 ? 18.927 -4.771 -21.973 1.00 88.12 86 GLN A CA 1
ATOM 727 C C . GLN A 1 86 ? 19.669 -4.099 -23.137 1.00 88.12 86 GLN A C 1
ATOM 729 O O . GLN A 1 86 ? 20.492 -4.743 -23.783 1.00 88.12 86 GLN A O 1
ATOM 734 N N . GLN A 1 87 ? 19.465 -2.794 -23.347 1.00 88.69 87 GLN A N 1
ATOM 735 C CA . GLN A 1 87 ? 20.159 -2.040 -24.400 1.00 88.69 87 GLN A CA 1
ATOM 736 C C . GLN A 1 87 ? 21.685 -2.097 -24.250 1.00 88.69 87 GLN A C 1
ATOM 738 O O . GLN A 1 87 ? 22.408 -2.291 -25.227 1.00 88.69 87 GLN A O 1
ATOM 743 N N . ASN A 1 88 ? 22.192 -1.975 -23.020 1.00 90.62 88 ASN A N 1
ATOM 744 C CA . ASN A 1 88 ? 23.628 -2.064 -22.758 1.00 90.62 88 ASN A CA 1
ATOM 745 C C . ASN A 1 88 ? 24.189 -3.464 -23.063 1.00 90.62 88 ASN A C 1
ATOM 747 O O . ASN A 1 88 ? 25.300 -3.573 -23.584 1.00 90.62 88 ASN A O 1
ATOM 751 N N . GLN A 1 89 ? 23.442 -4.529 -22.748 1.00 87.81 89 GLN A N 1
ATOM 752 C CA . GLN A 1 89 ? 23.838 -5.898 -23.090 1.00 87.81 89 GLN A CA 1
ATOM 753 C C . GLN A 1 89 ? 23.860 -6.119 -24.605 1.00 87.81 89 GLN A C 1
ATOM 755 O O . GLN A 1 89 ? 24.836 -6.658 -25.125 1.00 87.81 89 GLN A O 1
ATOM 760 N N . GLU A 1 90 ? 22.829 -5.668 -25.319 1.00 86.38 90 GLU A N 1
ATOM 761 C CA . GLU A 1 90 ? 22.756 -5.765 -26.781 1.00 86.38 90 GLU A CA 1
ATOM 762 C C . GLU A 1 90 ? 23.911 -5.010 -27.455 1.00 86.38 90 GLU A C 1
ATOM 764 O O . GLU A 1 90 ? 24.577 -5.559 -28.334 1.00 86.38 90 GLU A O 1
ATOM 769 N N . GLY A 1 91 ? 24.218 -3.794 -26.990 1.00 88.38 91 GLY A N 1
ATOM 770 C CA . GLY A 1 91 ? 25.360 -3.020 -27.477 1.00 88.38 91 GLY A CA 1
ATOM 771 C C . GLY A 1 91 ? 26.691 -3.747 -27.271 1.00 88.38 91 GLY A C 1
ATOM 772 O O . GLY A 1 91 ? 27.491 -3.844 -28.200 1.00 88.38 91 GLY A O 1
ATOM 773 N N . MET A 1 92 ? 26.917 -4.318 -26.083 1.00 87.62 92 MET A N 1
ATOM 774 C CA . MET A 1 92 ? 28.125 -5.101 -25.794 1.00 87.62 92 MET A CA 1
ATOM 775 C C . MET A 1 92 ? 28.267 -6.299 -26.742 1.00 87.62 92 MET A C 1
ATOM 777 O O . MET A 1 92 ? 29.342 -6.504 -27.305 1.00 87.62 92 MET A O 1
ATOM 781 N N . LEU A 1 93 ? 27.185 -7.053 -26.965 1.00 89.38 93 LEU A N 1
ATOM 782 C CA . LEU A 1 93 ? 27.179 -8.192 -27.887 1.00 89.38 93 LEU A CA 1
ATOM 783 C C . LEU A 1 93 ? 27.470 -7.763 -29.330 1.00 89.38 93 LEU A C 1
ATOM 785 O O . LEU A 1 93 ? 28.238 -8.432 -30.023 1.00 89.38 93 LEU A O 1
ATOM 789 N N . ALA A 1 94 ? 26.902 -6.639 -29.771 1.00 87.50 94 ALA A N 1
ATOM 790 C CA . ALA A 1 94 ? 27.154 -6.092 -31.098 1.00 87.50 94 ALA A CA 1
A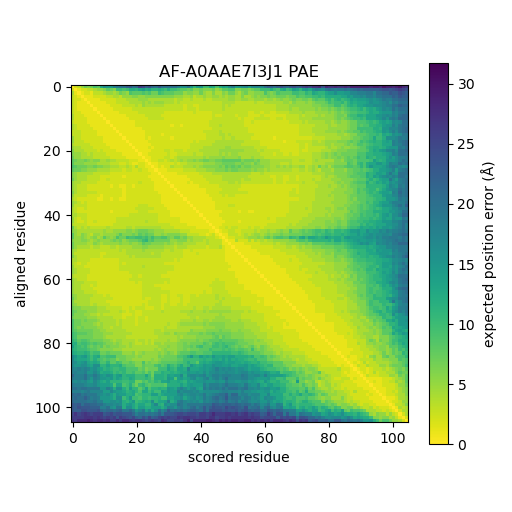TOM 791 C C . ALA A 1 94 ? 28.637 -5.736 -31.289 1.00 87.50 94 ALA A C 1
ATOM 793 O O . ALA A 1 94 ? 29.236 -6.140 -32.286 1.00 87.50 94 ALA A O 1
ATOM 794 N N . TYR A 1 95 ? 29.260 -5.063 -30.314 1.00 89.00 95 TYR A N 1
ATOM 795 C CA . TYR A 1 95 ? 30.697 -4.771 -30.360 1.00 89.00 95 TYR A CA 1
ATOM 796 C C . TYR A 1 95 ? 31.551 -6.045 -30.382 1.00 89.00 95 TYR A C 1
ATOM 798 O O . TYR A 1 95 ? 32.486 -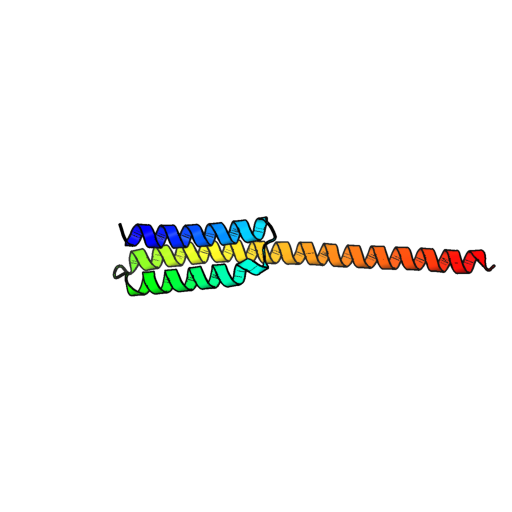6.136 -31.177 1.00 89.00 95 TYR A O 1
ATOM 806 N N . SER A 1 96 ? 31.219 -7.056 -29.570 1.00 81.00 96 SER A N 1
ATOM 807 C CA . SER A 1 96 ? 31.928 -8.342 -29.585 1.00 81.00 96 SER A CA 1
ATOM 808 C C . SER A 1 96 ? 31.834 -9.046 -30.942 1.00 81.00 96 SER A C 1
ATOM 810 O O . SER A 1 96 ? 32.837 -9.562 -31.432 1.00 81.00 96 SER A O 1
ATOM 812 N N . MET A 1 97 ? 30.658 -9.034 -31.576 1.00 81.75 97 MET A N 1
ATOM 813 C CA . MET A 1 97 ? 30.461 -9.603 -32.913 1.00 81.75 97 MET A CA 1
ATOM 814 C C . MET A 1 97 ? 31.264 -8.860 -33.984 1.00 81.75 97 MET A C 1
ATOM 816 O O . MET A 1 97 ? 31.903 -9.500 -34.817 1.00 81.75 97 MET A O 1
ATOM 820 N N . VAL A 1 98 ? 31.267 -7.524 -33.959 1.00 87.25 98 VAL A N 1
ATOM 821 C CA . VAL A 1 98 ? 32.041 -6.711 -34.912 1.00 87.25 98 VAL A CA 1
ATOM 822 C C . VAL A 1 98 ? 33.537 -6.979 -34.771 1.00 87.25 98 VAL A C 1
ATOM 824 O O . VAL A 1 98 ? 34.206 -7.190 -35.783 1.00 87.25 98 VAL A O 1
ATOM 827 N N . ASN A 1 99 ? 34.057 -7.041 -33.542 1.00 81.31 99 ASN A N 1
ATOM 828 C CA . ASN A 1 99 ? 35.462 -7.375 -33.300 1.00 81.31 99 ASN A CA 1
ATOM 829 C C . ASN A 1 99 ? 35.804 -8.774 -33.828 1.00 81.31 99 ASN A C 1
ATOM 831 O O . ASN A 1 99 ? 36.778 -8.923 -34.556 1.00 81.31 99 ASN A O 1
ATOM 835 N N . LEU A 1 100 ? 34.960 -9.776 -33.562 1.00 81.50 100 LEU A N 1
ATOM 836 C CA . LEU A 1 100 ? 35.173 -11.149 -34.034 1.00 81.50 100 LEU A CA 1
ATOM 837 C C . LEU A 1 100 ? 35.186 -11.268 -35.569 1.00 81.50 100 LEU A C 1
ATOM 839 O O . LEU A 1 100 ? 35.904 -12.101 -36.119 1.00 81.50 100 LEU A O 1
ATOM 843 N N . ILE A 1 101 ? 34.383 -10.462 -36.269 1.00 81.56 101 ILE A N 1
ATOM 844 C CA . ILE A 1 101 ? 34.394 -10.399 -37.739 1.00 81.56 101 ILE A CA 1
ATOM 845 C C . ILE A 1 101 ? 35.652 -9.676 -38.233 1.00 81.56 101 ILE A C 1
ATOM 847 O O . ILE A 1 101 ? 36.273 -10.129 -39.190 1.00 81.56 101 ILE A O 1
ATOM 851 N N . SER A 1 102 ? 36.037 -8.587 -37.568 1.00 70.94 102 SER A N 1
ATOM 852 C CA . SER A 1 102 ? 37.184 -7.756 -37.952 1.00 70.94 102 SER A CA 1
ATOM 853 C C . SER A 1 102 ? 38.524 -8.466 -37.730 1.00 70.94 102 SER A C 1
ATOM 855 O O . SER A 1 102 ? 39.441 -8.273 -38.511 1.00 70.94 102 SER A O 1
ATOM 857 N N . GLU A 1 103 ? 38.635 -9.318 -36.709 1.00 64.88 103 GLU A N 1
ATOM 858 C CA . GLU A 1 103 ? 39.826 -10.141 -36.438 1.00 64.88 103 GLU A CA 1
ATOM 859 C C . GLU A 1 103 ? 40.008 -11.308 -37.425 1.00 64.88 103 GLU A C 1
ATOM 861 O O . GLU A 1 103 ? 41.090 -11.887 -37.504 1.00 64.88 103 GLU A O 1
ATOM 866 N N . LYS A 1 104 ? 38.954 -11.691 -38.157 1.00 57.91 104 LYS A N 1
ATOM 867 C CA . LYS A 1 104 ? 38.990 -12.765 -39.165 1.00 57.91 104 LYS A CA 1
ATOM 868 C C . LYS A 1 104 ? 39.224 -12.265 -40.596 1.00 57.91 104 LYS A C 1
ATOM 870 O O . LYS A 1 104 ? 39.312 -13.104 -41.494 1.00 57.91 104 LYS A O 1
ATOM 875 N N . ALA A 1 105 ? 39.267 -10.950 -40.803 1.00 52.69 105 ALA A N 1
ATOM 876 C CA . ALA A 1 105 ? 39.556 -10.301 -42.083 1.00 52.69 105 ALA A CA 1
ATOM 877 C C . ALA A 1 105 ? 41.043 -9.937 -42.180 1.00 52.69 105 ALA A C 1
ATOM 879 O O . ALA A 1 105 ? 41.590 -10.061 -43.298 1.00 52.69 105 ALA A O 1
#

pLDDT: mean 89.87, std 7.19, range [52.69, 95.75]

Nearest PDB structures (foldseek):
  4a5x-assembly1_A  TM=7.114E-01  e=8.471E-01  Homo sapiens
  4a5x-assembly2_B  TM=6.974E-01  e=9.037E-01  Homo sapiens
  2crb-assembly1_A  TM=6.812E-01  e=9.037E-01  Mus musculus
  4niq-assembly1_A  TM=6.927E-01  e=1.962E+00  Saccharomyces cerevisiae S288C
  5fvl-assembly2_B  TM=6.731E-01  e=3.084E+00  Saccharomyces cerevisiae

Foldseek 3Di:
DVLVVLLVVLVVLLVVLVVCVVVVVVVCNVVSVVVSVVSLVVNVVPDPDPVSNVVSVVVVVVSVVVSVVSVVVVVVVVVVVVVVVVVVVVVVVVVVVVVVVVVVD